Protein AF-0000000074260693 (afdb_homodimer)

pLDDT: mean 97.4, std 2.98, range [82.88, 98.88]

Sequence (100 aa):
MPTGSDHAWNAQVELNQIDEDEYSQATRDLLDNCREAVEDLAVELELEEAMPTGSDHAWNAQVELNQIDEDEYSQATRDLLDNCREAVEDLAVELELEEA

Radius of gyration: 13.18 Å; Cα contacts (8 Å, |Δi|>4): 110; chains: 2; bounding box: 16×38×33 Å

Structure (mmCIF, N/CA/C/O backbone):
data_AF-0000000074260693-model_v1
#
loop_
_entity.id
_entity.type
_entity.pdbx_description
1 polymer 'Uncharacterized protein'
#
loop_
_atom_site.group_PDB
_atom_site.id
_atom_site.type_symbol
_atom_site.label_atom_id
_atom_site.label_alt_id
_atom_site.label_comp_id
_ato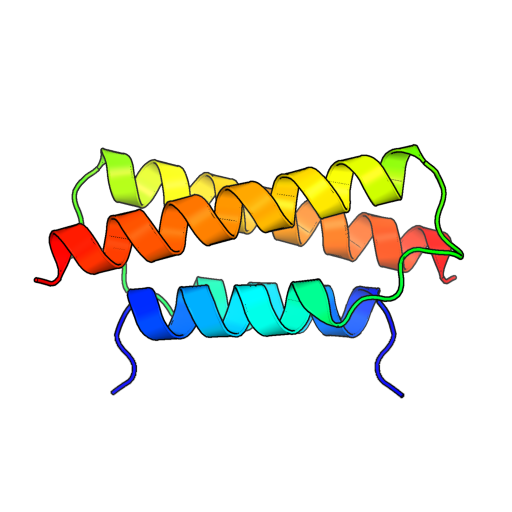m_site.label_asym_id
_atom_site.label_entity_id
_atom_site.label_seq_id
_atom_site.pdbx_PDB_ins_code
_atom_site.Cartn_x
_atom_site.Cartn_y
_atom_site.Cartn_z
_atom_site.occupancy
_atom_site.B_iso_or_equiv
_atom_site.auth_seq_id
_atom_site.auth_comp_id
_atom_site.auth_asym_id
_atom_site.auth_atom_id
_atom_site.pdbx_PDB_model_num
ATOM 1 N N . MET A 1 1 ? 2.305 -20.125 6.973 1 82.88 1 MET A N 1
ATOM 2 C CA . MET A 1 1 ? 2.92 -18.844 6.633 1 82.88 1 MET A CA 1
ATOM 3 C C . MET A 1 1 ? 1.929 -17.938 5.91 1 82.88 1 MET A C 1
ATOM 5 O O . MET A 1 1 ? 1.04 -18.422 5.207 1 82.88 1 MET A O 1
ATOM 9 N N . PRO A 1 2 ? 1.826 -16.625 6.352 1 94.81 2 PRO A N 1
ATOM 10 C CA . PRO A 1 2 ? 0.87 -15.812 5.605 1 94.81 2 PRO A CA 1
ATOM 11 C C . PRO A 1 2 ? 1.077 -15.883 4.098 1 94.81 2 PRO A C 1
ATOM 13 O O . PRO A 1 2 ? 2.217 -15.945 3.627 1 94.81 2 PRO A O 1
ATOM 16 N N . THR A 1 3 ? -0.058 -15.984 3.35 1 96.81 3 THR A N 1
ATOM 17 C CA . THR A 1 3 ? -0.017 -15.914 1.893 1 96.81 3 THR A CA 1
ATOM 18 C C . THR A 1 3 ? 0.268 -14.492 1.425 1 96.81 3 THR A C 1
ATOM 20 O O . THR A 1 3 ? 0.326 -13.57 2.236 1 96.81 3 THR A O 1
ATOM 23 N N . GLY A 1 4 ? 0.546 -14.414 0.125 1 98.25 4 GLY A N 1
ATOM 24 C CA . GLY A 1 4 ? 0.698 -13.078 -0.425 1 98.25 4 GLY A CA 1
ATOM 25 C C . GLY A 1 4 ? -0.506 -12.188 -0.175 1 98.25 4 GLY A C 1
ATOM 26 O O . GLY A 1 4 ? -0.358 -11.031 0.21 1 98.25 4 GLY A O 1
ATOM 27 N N . SER A 1 5 ? -1.7 -12.82 -0.364 1 98.56 5 SER A N 1
ATOM 28 C CA . SER A 1 5 ? -2.91 -12.031 -0.155 1 98.56 5 SER A CA 1
ATOM 29 C C . SER A 1 5 ? -3.064 -11.633 1.309 1 98.56 5 SER A C 1
ATOM 31 O O . SER A 1 5 ? -3.541 -10.539 1.612 1 98.56 5 SER A O 1
ATOM 33 N N . ASP A 1 6 ? -2.67 -12.406 2.291 1 98.62 6 ASP A N 1
ATOM 34 C CA . ASP A 1 6 ? -2.686 -12.039 3.703 1 98.62 6 ASP A CA 1
ATOM 35 C C . ASP A 1 6 ? -1.853 -10.789 3.955 1 98.62 6 ASP A C 1
ATOM 37 O O . ASP A 1 6 ? -2.279 -9.891 4.684 1 98.62 6 ASP A O 1
ATOM 41 N N . HIS A 1 7 ? -0.664 -10.812 3.449 1 98.75 7 HIS A N 1
ATOM 42 C CA . HIS A 1 7 ? 0.222 -9.664 3.605 1 98.75 7 HIS A CA 1
ATOM 43 C C . HIS A 1 7 ? -0.394 -8.414 3 1 98.75 7 HIS A C 1
ATOM 45 O O . HIS A 1 7 ? -0.318 -7.332 3.592 1 98.75 7 HIS A O 1
ATOM 51 N N . ALA A 1 8 ? -1.027 -8.57 1.833 1 98.81 8 ALA A N 1
ATOM 52 C CA . ALA A 1 8 ? -1.641 -7.418 1.181 1 98.81 8 ALA A CA 1
ATOM 53 C C . ALA A 1 8 ? -2.799 -6.871 2.012 1 98.81 8 ALA A C 1
ATOM 55 O O . ALA A 1 8 ? -2.912 -5.656 2.203 1 98.81 8 ALA A O 1
ATOM 56 N N . TRP A 1 9 ? -3.596 -7.688 2.561 1 98.88 9 TRP A N 1
ATOM 57 C CA . TRP A 1 9 ? -4.699 -7.242 3.402 1 98.88 9 TRP A CA 1
ATOM 58 C C . TRP A 1 9 ? -4.184 -6.621 4.695 1 98.88 9 TRP A C 1
ATOM 60 O O . TRP A 1 9 ? -4.762 -5.66 5.207 1 98.88 9 TRP A O 1
ATOM 70 N N . ASN A 1 10 ? -3.178 -7.176 5.266 1 98.88 10 ASN A N 1
ATOM 71 C CA . ASN A 1 10 ? -2.564 -6.547 6.43 1 98.88 10 ASN A CA 1
ATOM 72 C C . ASN A 1 10 ? -2.055 -5.145 6.102 1 98.88 10 ASN A C 1
ATOM 74 O O . ASN A 1 10 ? -2.182 -4.227 6.918 1 98.88 10 ASN A O 1
ATOM 78 N N 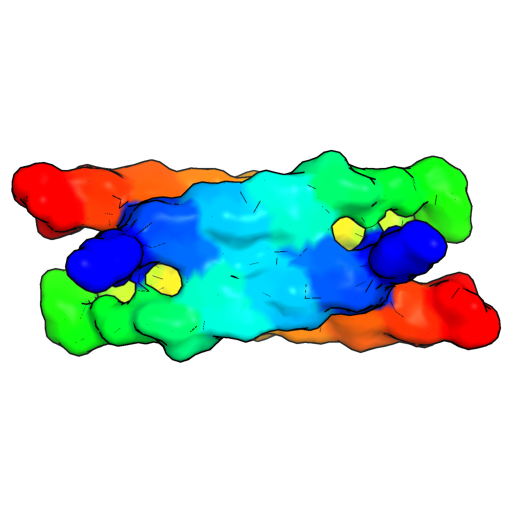. ALA A 1 11 ? -1.459 -4.984 4.934 1 98.81 11 ALA A N 1
ATOM 79 C CA . ALA A 1 11 ? -1.029 -3.66 4.492 1 98.81 11 ALA A CA 1
ATOM 80 C C . ALA A 1 11 ? -2.213 -2.703 4.398 1 98.81 11 ALA A C 1
ATOM 82 O O . ALA A 1 11 ? -2.129 -1.555 4.836 1 98.81 11 ALA A O 1
ATOM 83 N N . GLN A 1 12 ? -3.326 -3.197 3.865 1 98.81 12 GLN A N 1
ATOM 84 C CA . GLN A 1 12 ? -4.535 -2.391 3.746 1 98.81 12 GLN A CA 1
ATOM 85 C C . GLN A 1 12 ? -5.027 -1.931 5.113 1 98.81 12 GLN A C 1
ATOM 87 O O . GLN A 1 12 ? -5.457 -0.786 5.273 1 98.81 12 GLN A O 1
ATOM 92 N N . VAL A 1 13 ? -5.031 -2.783 6.035 1 98.81 13 VAL A N 1
ATOM 93 C CA . VAL A 1 13 ? -5.457 -2.48 7.398 1 98.81 13 VAL A CA 1
ATOM 94 C C . VAL A 1 13 ? -4.594 -1.359 7.973 1 98.81 13 VAL A C 1
ATOM 96 O O . VAL A 1 13 ? -5.109 -0.428 8.594 1 98.81 13 VAL A O 1
ATOM 99 N N . GLU A 1 14 ? -3.27 -1.404 7.801 1 98.69 14 GLU A N 1
ATOM 100 C CA . GLU A 1 14 ? -2.365 -0.355 8.266 1 98.69 14 GLU A CA 1
ATOM 101 C C . GLU A 1 14 ? -2.699 0.986 7.617 1 98.69 14 GLU A C 1
ATOM 103 O O . GLU A 1 14 ? -2.783 2.008 8.305 1 98.69 14 GLU A O 1
ATOM 108 N N . LEU A 1 15 ? -2.945 0.972 6.316 1 98.75 15 LEU A N 1
ATOM 109 C CA . LEU A 1 15 ? -3.256 2.211 5.609 1 98.75 15 LEU A CA 1
ATOM 110 C C . LEU A 1 15 ? -4.574 2.801 6.102 1 98.75 15 LEU A C 1
ATOM 112 O O . LEU A 1 15 ? -4.711 4.023 6.203 1 98.75 15 LEU A O 1
ATOM 116 N N . ASN A 1 16 ? -5.508 2 6.383 1 98.69 16 ASN A N 1
ATOM 117 C CA . ASN A 1 16 ? -6.82 2.457 6.836 1 98.69 16 ASN A CA 1
ATOM 118 C C . ASN A 1 16 ? -6.746 3.066 8.234 1 98.69 16 ASN A C 1
ATOM 120 O O . ASN A 1 16 ? -7.684 3.732 8.672 1 98.69 16 ASN A O 1
ATOM 124 N N . GLN A 1 17 ? -5.73 2.818 8.922 1 98.06 17 GLN A N 1
ATOM 125 C CA . GLN A 1 17 ? -5.578 3.361 10.266 1 98.06 17 GLN A CA 1
ATOM 126 C C . GLN A 1 17 ? -5.047 4.789 10.227 1 98.06 17 GLN A C 1
ATOM 128 O O . GLN A 1 17 ? -4.969 5.461 11.258 1 98.06 17 GLN A O 1
ATOM 133 N N . ILE A 1 18 ? -4.723 5.285 9.133 1 98.19 18 ILE A N 1
ATOM 134 C CA . ILE A 1 18 ? -4.191 6.641 9.008 1 98.19 18 ILE A CA 1
ATOM 135 C C . ILE A 1 18 ? -5.336 7.648 9.102 1 98.19 18 ILE A C 1
ATOM 137 O O . ILE A 1 18 ? -6.273 7.613 8.305 1 98.19 18 ILE A O 1
ATOM 141 N N . ASP A 1 19 ? -5.207 8.492 10 1 96.06 19 ASP A N 1
ATOM 142 C CA . ASP A 1 19 ? -6.113 9.633 10.117 1 96.06 19 ASP A CA 1
ATOM 143 C C . ASP A 1 19 ? -5.734 10.734 9.133 1 96.06 19 ASP A C 1
ATOM 145 O O . ASP A 1 19 ? -4.668 11.344 9.25 1 96.06 19 ASP A O 1
ATOM 149 N N . GLU A 1 20 ? -6.59 10.977 8.234 1 93.62 20 GLU A N 1
ATOM 150 C CA . GLU A 1 20 ? -6.184 11.789 7.094 1 93.62 20 GLU A CA 1
ATOM 151 C C . GLU A 1 20 ? -6.582 13.25 7.285 1 93.62 20 GLU A C 1
ATOM 153 O O . GLU A 1 20 ? -6.242 14.102 6.461 1 93.62 20 GLU A O 1
ATOM 158 N N . ASP A 1 21 ? -7.113 13.672 8.336 1 94.44 21 ASP A N 1
ATOM 159 C CA . ASP A 1 21 ? -7.715 14.992 8.516 1 94.44 21 ASP A CA 1
ATOM 160 C C . ASP A 1 21 ? -6.648 16.078 8.57 1 94.44 21 ASP A C 1
ATOM 162 O O . ASP A 1 21 ? -6.922 17.234 8.273 1 94.44 21 ASP A O 1
ATOM 166 N N . GLU A 1 22 ? -5.438 15.805 8.969 1 91.56 22 GLU A N 1
ATOM 167 C CA . GLU A 1 22 ? -4.426 16.828 9.195 1 91.56 22 GLU A CA 1
ATOM 168 C C . GLU A 1 22 ? -3.488 16.953 7.996 1 91.56 22 GLU A C 1
ATOM 170 O O . GLU A 1 22 ? -2.562 17.766 8.008 1 91.56 22 GLU A O 1
ATOM 175 N N . TYR A 1 23 ? -3.783 16.234 6.992 1 97.38 23 TYR A N 1
ATOM 176 C CA . TYR A 1 23 ? -2.875 16.219 5.848 1 97.38 23 TYR A CA 1
ATOM 177 C C . TYR A 1 23 ? -3.432 17.062 4.707 1 97.38 23 TYR A C 1
ATOM 179 O O . TYR A 1 23 ? -4.633 17.344 4.66 1 97.38 23 TYR A O 1
ATOM 187 N N . SER A 1 24 ? -2.527 17.547 3.855 1 98.31 24 SER A N 1
ATOM 188 C CA . SER A 1 24 ? -2.928 18.312 2.676 1 98.31 24 SER A CA 1
ATOM 189 C C . SER A 1 24 ? -3.805 17.469 1.75 1 98.31 24 SER A C 1
ATOM 191 O O . SER A 1 24 ? -3.799 16.25 1.828 1 98.31 24 SER A O 1
ATOM 193 N N . GLN A 1 25 ? -4.535 18.062 0.883 1 98.06 25 GLN A N 1
ATOM 194 C CA . GLN A 1 25 ? -5.395 17.375 -0.064 1 98.06 25 GLN A CA 1
ATOM 195 C C . GLN A 1 25 ? -4.582 16.438 -0.963 1 98.06 25 GLN A C 1
ATOM 197 O O . GLN A 1 25 ? -5.023 15.336 -1.279 1 98.06 25 GLN A O 1
ATOM 202 N N . ALA A 1 26 ? -3.445 16.953 -1.39 1 98 26 ALA A N 1
ATOM 203 C CA . ALA A 1 26 ? -2.602 16.141 -2.262 1 98 26 ALA A CA 1
ATOM 204 C C . ALA A 1 26 ? -2.201 14.836 -1.576 1 98 26 ALA A C 1
ATOM 206 O O . ALA A 1 26 ? -2.232 13.773 -2.195 1 98 26 ALA A O 1
ATOM 207 N N . THR A 1 27 ? -1.845 14.992 -0.319 1 98.06 27 THR A N 1
ATOM 208 C CA . THR A 1 27 ? -1.459 13.805 0.444 1 98.06 27 THR A CA 1
ATOM 209 C C . THR A 1 27 ? -2.656 12.883 0.649 1 98.06 27 THR A C 1
ATOM 211 O O . THR A 1 27 ? -2.521 11.656 0.574 1 98.06 27 THR A O 1
ATOM 214 N N . ARG A 1 28 ? -3.83 13.383 0.912 1 98.25 28 ARG A N 1
ATOM 215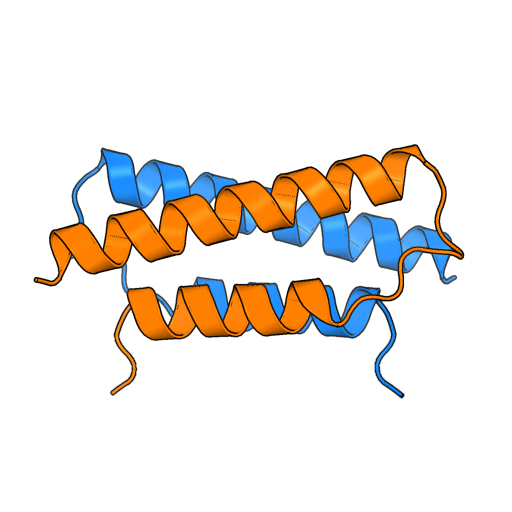 C CA . ARG A 1 28 ? -5.047 12.586 1.06 1 98.25 28 ARG A CA 1
ATOM 216 C C . ARG A 1 28 ? -5.387 11.859 -0.236 1 98.25 28 ARG A C 1
ATOM 218 O O . ARG A 1 28 ? -5.797 10.695 -0.21 1 98.25 28 ARG A O 1
ATOM 225 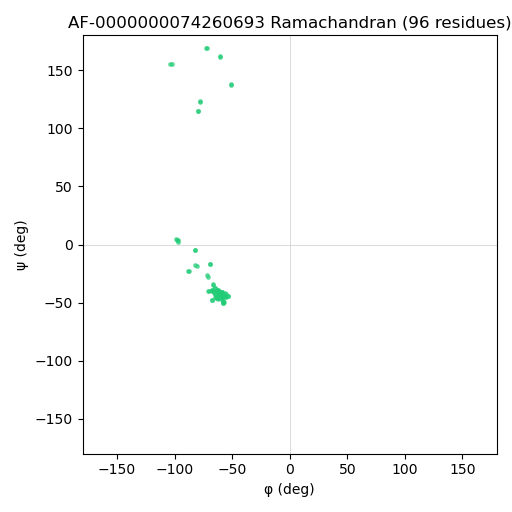N N . ASP A 1 29 ? -5.191 12.539 -1.33 1 98.12 29 ASP A N 1
ATOM 226 C CA . ASP A 1 29 ? -5.422 11.898 -2.623 1 98.12 29 ASP A CA 1
ATOM 227 C C . ASP A 1 29 ? -4.469 10.719 -2.83 1 98.12 29 ASP A C 1
ATOM 229 O O . ASP A 1 29 ? -4.871 9.68 -3.346 1 98.12 29 ASP A O 1
ATOM 233 N N . LEU A 1 30 ? -3.211 10.984 -2.518 1 98.38 30 LEU A N 1
ATOM 234 C CA . LEU A 1 30 ? -2.211 9.93 -2.631 1 98.38 30 LEU A CA 1
ATOM 235 C C . LEU A 1 30 ? -2.564 8.742 -1.737 1 98.38 30 LEU A C 1
ATOM 237 O O . LEU A 1 30 ? -2.436 7.59 -2.148 1 98.38 30 LEU A O 1
ATOM 241 N N . LEU A 1 31 ? -3.012 9.031 -0.523 1 98.75 31 LEU A N 1
ATOM 242 C CA . LEU A 1 31 ? -3.426 7.988 0.411 1 98.75 31 LEU A CA 1
ATOM 243 C C . LEU A 1 31 ? -4.602 7.195 -0.148 1 98.75 31 LEU A C 1
ATOM 245 O O . LEU A 1 31 ? -4.605 5.961 -0.09 1 98.75 31 LEU A O 1
ATOM 249 N N . ASP A 1 32 ? -5.621 7.805 -0.676 1 98.5 32 ASP A N 1
ATOM 250 C CA . ASP A 1 32 ? -6.773 7.145 -1.272 1 98.5 32 ASP A CA 1
ATOM 251 C C . ASP A 1 32 ? -6.352 6.234 -2.424 1 98.5 32 ASP A C 1
ATOM 253 O O . ASP A 1 32 ? -6.836 5.105 -2.543 1 98.5 32 ASP A O 1
ATOM 257 N N . ASN A 1 33 ? -5.453 6.75 -3.252 1 98.56 33 ASN A N 1
ATOM 258 C CA . ASN A 1 33 ? -4.953 5.949 -4.367 1 98.56 33 ASN A CA 1
ATOM 259 C C . ASN A 1 33 ? -4.25 4.688 -3.879 1 98.56 33 ASN A C 1
ATOM 261 O O . ASN A 1 33 ? -4.418 3.613 -4.461 1 98.56 33 ASN A O 1
ATOM 265 N N . CYS A 1 34 ? -3.439 4.867 -2.869 1 98.75 34 CYS A N 1
ATOM 266 C CA . CYS A 1 34 ? -2.727 3.727 -2.307 1 98.75 34 CYS A CA 1
ATOM 267 C C . CYS A 1 34 ? -3.699 2.705 -1.732 1 98.75 34 CYS A C 1
ATOM 269 O O . CYS A 1 34 ? -3.539 1.502 -1.943 1 98.75 34 CYS A O 1
ATOM 271 N N . ARG A 1 35 ? -4.719 3.125 -0.971 1 98.75 35 ARG A N 1
ATOM 272 C CA . ARG A 1 35 ? -5.715 2.225 -0.399 1 98.75 35 ARG A CA 1
ATOM 273 C C . ARG A 1 35 ? -6.41 1.413 -1.488 1 98.75 35 ARG A C 1
ATOM 275 O O . ARG A 1 35 ? -6.57 0.198 -1.357 1 98.75 35 ARG A O 1
ATOM 282 N N . GLU A 1 36 ? -6.738 2.096 -2.508 1 98.62 36 GLU A N 1
ATOM 283 C CA . GLU A 1 36 ? -7.422 1.426 -3.609 1 98.62 36 GLU A CA 1
ATOM 284 C C . GLU A 1 36 ? -6.5 0.436 -4.312 1 98.62 36 GLU A C 1
ATOM 286 O O . GLU A 1 36 ? -6.887 -0.705 -4.574 1 98.62 36 GLU A O 1
ATOM 291 N N . ALA A 1 37 ? -5.316 0.849 -4.629 1 98.44 37 ALA A N 1
ATOM 292 C CA . ALA A 1 37 ? -4.371 -0.008 -5.34 1 98.44 37 ALA A CA 1
ATOM 293 C C . ALA A 1 37 ? -4.051 -1.261 -4.531 1 98.44 37 ALA A C 1
ATOM 295 O O . ALA A 1 37 ? -3.965 -2.359 -5.082 1 98.44 37 ALA A O 1
ATOM 296 N N . VAL A 1 38 ? -3.881 -1.083 -3.287 1 98.88 38 VAL A N 1
ATOM 297 C CA . VAL A 1 38 ? -3.521 -2.207 -2.428 1 98.88 38 VAL A CA 1
ATOM 298 C C . VAL A 1 38 ? -4.711 -3.156 -2.295 1 98.88 38 VAL A C 1
ATOM 300 O O . VAL A 1 38 ? -4.535 -4.375 -2.227 1 98.88 38 VAL A O 1
ATOM 303 N N . GLU A 1 39 ? -5.898 -2.637 -2.17 1 98.81 39 GLU A N 1
ATOM 304 C CA . GLU A 1 39 ? -7.078 -3.494 -2.18 1 98.81 39 GLU A CA 1
ATOM 305 C C . GLU A 1 39 ? -7.16 -4.309 -3.469 1 98.81 39 GLU A C 1
ATOM 307 O O . GLU A 1 39 ? -7.402 -5.52 -3.43 1 98.81 39 GLU A O 1
ATOM 312 N N . ASP A 1 40 ? -6.988 -3.641 -4.617 1 98.69 40 ASP A N 1
ATOM 313 C CA . ASP A 1 40 ? -6.988 -4.34 -5.898 1 98.69 40 ASP A CA 1
ATOM 314 C C . ASP A 1 40 ? -5.945 -5.453 -5.918 1 98.69 40 ASP A C 1
ATOM 316 O O . ASP A 1 40 ? -6.215 -6.555 -6.402 1 98.69 40 ASP A O 1
ATOM 320 N N . LEU A 1 41 ? -4.766 -5.117 -5.438 1 98.75 41 LEU A N 1
ATOM 321 C CA . LEU A 1 41 ? -3.703 -6.117 -5.363 1 98.75 4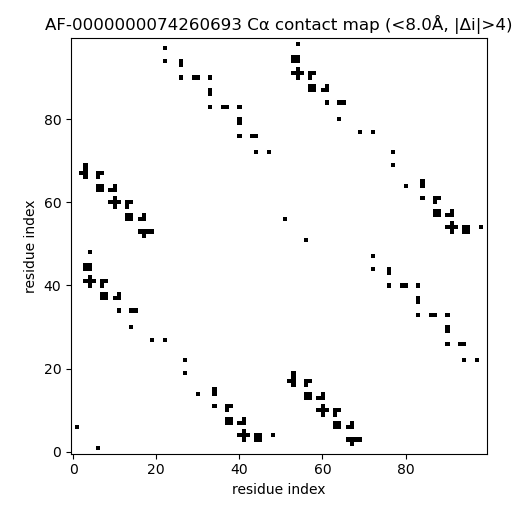1 LEU A CA 1
ATOM 322 C C . LEU A 1 41 ? -4.137 -7.312 -4.523 1 98.75 41 LEU A C 1
ATOM 324 O O . LEU A 1 41 ? -3.943 -8.461 -4.926 1 98.75 41 LEU A O 1
ATOM 328 N N . ALA A 1 42 ? -4.66 -7.137 -3.305 1 98.62 42 ALA A N 1
ATOM 329 C CA . ALA A 1 42 ? -5.082 -8.211 -2.408 1 98.62 42 ALA A CA 1
ATOM 330 C C . ALA A 1 42 ? -6.066 -9.148 -3.102 1 98.62 42 ALA A C 1
ATOM 332 O O . ALA A 1 42 ? -5.941 -10.375 -3.002 1 98.62 42 ALA A O 1
ATOM 333 N N . VAL A 1 43 ? -6.973 -8.516 -3.77 1 98.69 43 VAL A N 1
ATOM 334 C CA . VAL A 1 43 ? -7.988 -9.281 -4.48 1 98.69 43 VAL A CA 1
ATOM 335 C C . VAL A 1 43 ? -7.336 -10.117 -5.582 1 98.69 43 VAL A C 1
ATOM 337 O O . VAL A 1 43 ? -7.629 -11.305 -5.73 1 98.69 43 VAL A O 1
ATOM 340 N N . GLU A 1 44 ? -6.461 -9.484 -6.32 1 98.44 44 GLU A N 1
ATOM 341 C CA . GLU A 1 44 ? -5.773 -10.18 -7.402 1 98.44 44 GLU A CA 1
ATOM 342 C C . GLU A 1 44 ? -4.949 -11.352 -6.867 1 98.44 44 GLU A C 1
ATOM 344 O O . GLU A 1 44 ? -4.934 -12.43 -7.465 1 98.44 44 GLU A O 1
ATOM 349 N N . LEU A 1 45 ? -4.258 -11.195 -5.805 1 98.5 45 LEU A N 1
ATOM 350 C CA . LEU A 1 45 ? -3.469 -12.25 -5.176 1 98.5 45 LEU A CA 1
ATOM 351 C C . LEU A 1 45 ? -4.363 -13.398 -4.715 1 98.5 45 LEU A C 1
ATOM 353 O O . LEU A 1 45 ? -4.012 -14.57 -4.883 1 98.5 45 LEU A O 1
ATOM 357 N N . GLU A 1 46 ? -5.543 -13.094 -4.168 1 97.88 46 GLU A N 1
ATOM 358 C CA . GLU A 1 46 ? -6.484 -14.133 -3.762 1 97.88 46 GLU A CA 1
ATOM 359 C C . GLU A 1 46 ? -6.93 -14.977 -4.957 1 97.88 46 GLU A C 1
ATOM 361 O O . GLU A 1 46 ? -7.07 -16.203 -4.848 1 97.88 46 GLU A O 1
ATOM 366 N N . LEU A 1 47 ? -7.168 -14.297 -6.016 1 97.81 47 LEU A N 1
ATOM 367 C CA . LEU A 1 47 ? -7.613 -14.984 -7.223 1 97.81 47 LEU A CA 1
ATOM 368 C C . LEU A 1 47 ? -6.555 -15.961 -7.715 1 97.81 47 LEU A C 1
ATOM 370 O O . LEU A 1 47 ? -6.879 -17.078 -8.141 1 97.81 47 LEU A O 1
ATOM 374 N N . GLU A 1 48 ? -5.336 -15.555 -7.621 1 97.06 48 GLU A N 1
ATOM 375 C CA . GLU A 1 48 ? -4.266 -16.406 -8.141 1 97.06 48 GLU A CA 1
ATOM 376 C C . GLU A 1 48 ? -3.883 -17.484 -7.133 1 97.06 48 GLU A C 1
ATOM 378 O O . GLU A 1 48 ? -3.295 -18.5 -7.5 1 97.06 48 GLU A O 1
ATOM 383 N N . GLU A 1 49 ? -4.211 -17.359 -5.902 1 95.94 49 GLU A N 1
ATOM 384 C CA . GLU A 1 49 ? -3.887 -18.344 -4.871 1 95.94 49 GLU A CA 1
ATOM 385 C C . GLU A 1 49 ? -4.965 -19.422 -4.777 1 95.94 49 GLU A C 1
ATOM 387 O O . GLU A 1 49 ? -4.742 -20.469 -4.176 1 95.94 49 GLU A O 1
ATOM 392 N N . ALA A 1 50 ? -6.043 -19.062 -5.215 1 86.69 50 ALA A N 1
ATOM 393 C CA . ALA A 1 50 ? -7.156 -20 -5.18 1 86.69 50 ALA A CA 1
ATOM 394 C C . ALA A 1 50 ? -6.961 -21.125 -6.207 1 86.69 50 ALA A C 1
ATOM 396 O O . ALA A 1 50 ? -6.277 -20.922 -7.215 1 86.69 50 ALA A O 1
ATOM 397 N N . MET B 1 1 ? 1.023 7.18 19.922 1 83 1 MET B N 1
ATOM 398 C CA . MET B 1 1 ? 0.241 6.543 18.875 1 83 1 MET B CA 1
ATOM 399 C C . MET B 1 1 ? 0.98 6.602 17.547 1 83 1 MET B C 1
ATOM 401 O O . MET B 1 1 ? 1.748 7.531 17.297 1 83 1 MET B O 1
ATOM 405 N N . PRO B 1 2 ? 1.035 5.438 16.781 1 94.75 2 PRO B N 1
ATOM 406 C CA . PRO B 1 2 ? 1.737 5.555 15.5 1 94.75 2 PRO B CA 1
ATOM 407 C C . PRO B 1 2 ? 1.236 6.727 14.664 1 94.75 2 PRO B C 1
ATOM 409 O O . PRO B 1 2 ? 0.036 7.008 14.641 1 94.75 2 PRO B O 1
ATOM 412 N N . THR B 1 3 ? 2.184 7.469 14.047 1 96.75 3 THR B N 1
ATOM 413 C CA . THR B 1 3 ? 1.847 8.523 13.102 1 96.75 3 THR B CA 1
ATOM 414 C C . THR B 1 3 ? 1.341 7.934 11.789 1 96.75 3 THR B C 1
ATOM 416 O O . THR B 1 3 ? 1.347 6.715 11.609 1 96.75 3 THR B O 1
ATOM 419 N N . GLY B 1 4 ? 0.811 8.859 10.984 1 98.19 4 GLY B N 1
ATOM 420 C CA . GLY B 1 4 ? 0.425 8.398 9.656 1 98.19 4 GLY B CA 1
ATOM 421 C C . GLY B 1 4 ? 1.564 7.75 8.891 1 98.19 4 GLY B C 1
ATOM 422 O O . GLY B 1 4 ? 1.386 6.699 8.273 1 98.19 4 GLY B O 1
ATOM 423 N N . SER B 1 5 ? 2.75 8.391 9.016 1 98.56 5 SER B N 1
ATOM 424 C CA . SER B 1 5 ? 3.898 7.836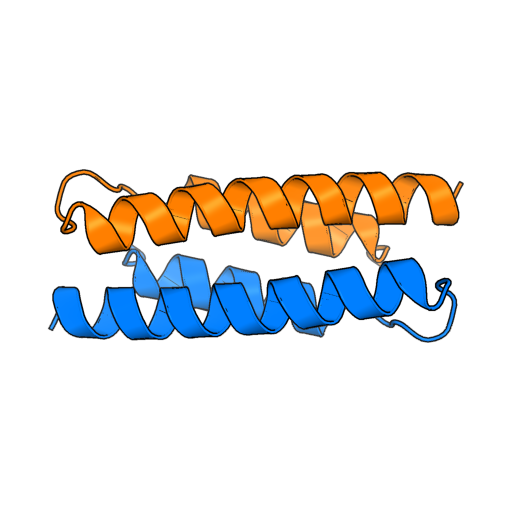 8.305 1 98.56 5 SER B CA 1
ATOM 425 C C . SER B 1 5 ? 4.301 6.48 8.875 1 98.56 5 SER B C 1
ATOM 427 O O . SER B 1 5 ? 4.727 5.59 8.141 1 98.56 5 SER B O 1
ATOM 429 N N . ASP B 1 6 ? 4.191 6.215 10.164 1 98.56 6 ASP B N 1
ATOM 430 C CA . ASP B 1 6 ? 4.453 4.91 10.758 1 98.56 6 ASP B CA 1
ATOM 431 C C . ASP B 1 6 ? 3.57 3.834 10.125 1 98.56 6 ASP B C 1
ATOM 433 O O . ASP B 1 6 ? 4.043 2.742 9.805 1 98.56 6 ASP B O 1
ATOM 437 N N . HIS B 1 7 ? 2.314 4.117 10.062 1 98.75 7 HIS B N 1
ATOM 438 C CA . HIS B 1 7 ? 1.371 3.176 9.469 1 98.75 7 HIS B CA 1
ATOM 439 C C . HIS B 1 7 ? 1.726 2.883 8.016 1 98.75 7 HIS B C 1
ATOM 441 O O . HIS B 1 7 ? 1.659 1.732 7.578 1 98.75 7 HIS B O 1
ATOM 447 N N . ALA B 1 8 ? 2.117 3.934 7.289 1 98.81 8 ALA B N 1
ATOM 448 C CA . ALA B 1 8 ? 2.477 3.742 5.887 1 98.81 8 ALA B CA 1
ATOM 449 C C . ALA B 1 8 ? 3.719 2.865 5.754 1 98.81 8 ALA B C 1
ATOM 451 O O . ALA B 1 8 ? 3.752 1.947 4.93 1 98.81 8 ALA B O 1
ATOM 452 N N . TRP B 1 9 ? 4.703 3.057 6.555 1 98.81 9 TRP B N 1
ATOM 453 C CA . TRP B 1 9 ? 5.906 2.234 6.52 1 98.81 9 TRP B CA 1
ATOM 454 C C . TRP B 1 9 ? 5.602 0.804 6.953 1 98.81 9 TRP B C 1
ATOM 456 O O . TRP B 1 9 ? 6.172 -0.149 6.422 1 98.81 9 TRP B O 1
ATOM 466 N N . ASN B 1 10 ? 4.777 0.634 7.93 1 98.88 10 ASN B N 1
ATOM 467 C CA . ASN B 1 10 ? 4.352 -0.712 8.297 1 98.88 10 ASN B CA 1
ATOM 468 C C . ASN B 1 10 ? 3.656 -1.416 7.133 1 98.88 10 ASN B C 1
ATOM 470 O O . ASN B 1 10 ? 3.855 -2.611 6.918 1 98.88 10 ASN B O 1
ATOM 474 N N . ALA B 1 11 ? 2.826 -0.692 6.402 1 98.81 11 ALA B N 1
ATOM 475 C CA . ALA B 1 11 ? 2.193 -1.251 5.211 1 98.81 11 ALA B CA 1
ATOM 476 C C . ALA B 1 11 ? 3.238 -1.681 4.188 1 98.81 11 ALA B C 1
ATOM 478 O O . ALA B 1 11 ? 3.137 -2.762 3.604 1 98.81 11 ALA B O 1
ATOM 479 N N . GLN B 1 12 ? 4.262 -0.841 4.008 1 98.81 12 GLN B N 1
ATOM 480 C CA . GLN B 1 12 ? 5.344 -1.155 3.076 1 98.81 12 GLN B CA 1
ATOM 481 C C . GLN B 1 12 ? 6.055 -2.445 3.475 1 98.81 12 GLN B C 1
ATOM 483 O O . GLN B 1 12 ? 6.395 -3.264 2.617 1 98.81 12 GLN B O 1
ATOM 488 N N . VAL B 1 13 ? 6.32 -2.605 4.695 1 98.81 13 VAL B N 1
ATOM 489 C CA . VAL B 1 13 ? 6.98 -3.795 5.227 1 98.81 13 VAL B CA 1
ATOM 490 C C . VAL B 1 13 ? 6.145 -5.035 4.902 1 98.81 13 VAL B C 1
ATOM 492 O O . VAL B 1 13 ? 6.684 -6.059 4.477 1 98.81 13 VAL B O 1
ATOM 495 N N . GLU B 1 14 ? 4.832 -5 5.102 1 98.69 14 GLU B N 1
ATOM 496 C CA . GLU B 1 14 ? 3.941 -6.109 4.77 1 98.69 14 GLU B CA 1
ATOM 497 C C . GLU B 1 14 ? 4.016 -6.449 3.283 1 98.69 14 GLU B C 1
ATOM 499 O O . GLU B 1 14 ? 4.141 -7.621 2.918 1 98.69 14 GLU B O 1
ATOM 504 N N . LEU B 1 15 ? 3.99 -5.441 2.439 1 98.75 15 LEU B N 1
ATOM 505 C CA . LEU B 1 15 ? 4.035 -5.676 1 1 98.75 15 LEU B CA 1
ATOM 506 C C . LEU B 1 15 ? 5.363 -6.301 0.592 1 98.75 15 LEU B C 1
ATOM 508 O O . LEU B 1 15 ? 5.406 -7.152 -0.301 1 98.75 15 LEU B O 1
ATOM 512 N N . ASN B 1 16 ? 6.414 -5.906 1.186 1 98.69 16 ASN B N 1
ATOM 513 C CA . ASN B 1 16 ? 7.742 -6.414 0.856 1 98.69 16 ASN B CA 1
ATOM 514 C C . ASN B 1 16 ? 7.902 -7.875 1.269 1 98.69 16 ASN B C 1
ATOM 516 O O . ASN B 1 16 ? 8.844 -8.547 0.84 1 98.69 16 ASN B O 1
ATOM 520 N N . GLN B 1 17 ? 7.07 -8.328 2.094 1 98.19 17 GLN B N 1
ATOM 521 C CA . GLN B 1 17 ? 7.145 -9.711 2.545 1 98.19 17 GLN B CA 1
ATOM 522 C C . GLN B 1 17 ? 6.484 -10.656 1.543 1 98.19 17 GLN B C 1
ATOM 524 O O . GLN B 1 17 ? 6.555 -11.875 1.69 1 98.19 17 GLN B O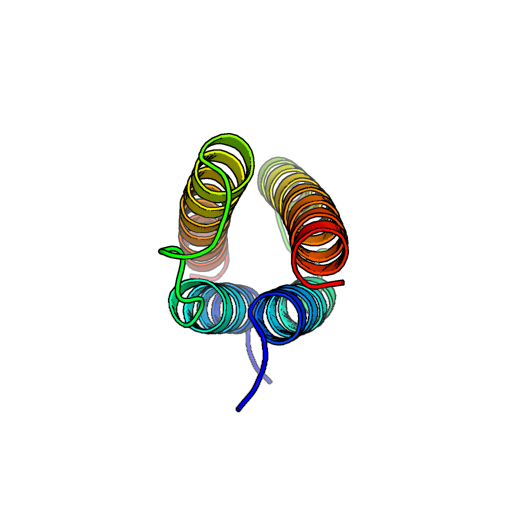 1
ATOM 529 N N . ILE B 1 18 ? 5.898 -10.172 0.559 1 98.25 18 ILE B N 1
ATOM 530 C CA . ILE B 1 18 ? 5.23 -11 -0.439 1 98.25 18 ILE B CA 1
ATOM 531 C C . ILE B 1 18 ? 6.266 -11.609 -1.377 1 98.25 18 ILE B C 1
ATOM 533 O O . ILE B 1 18 ? 7.02 -10.891 -2.037 1 98.25 18 ILE B O 1
ATOM 537 N N . ASP B 1 19 ? 6.262 -12.852 -1.434 1 96.25 19 ASP B N 1
ATOM 538 C CA . ASP B 1 19 ? 7.059 -13.594 -2.408 1 96.25 19 ASP B CA 1
ATOM 539 C C . ASP B 1 19 ? 6.383 -13.602 -3.777 1 96.25 19 ASP B C 1
ATOM 541 O O . ASP B 1 19 ? 5.309 -14.195 -3.939 1 96.25 19 ASP B O 1
ATOM 545 N N . GLU B 1 20 ? 6.996 -13 -4.699 1 93.69 20 GLU B N 1
ATOM 546 C CA . GLU B 1 20 ? 6.277 -12.695 -5.934 1 93.69 20 GLU B CA 1
ATOM 547 C C . GLU B 1 20 ? 6.57 -13.742 -7.008 1 93.69 20 GLU B C 1
ATOM 549 O O . GLU B 1 20 ? 5.988 -13.703 -8.094 1 93.69 20 GLU B O 1
ATOM 554 N N . ASP B 1 21 ? 7.273 -14.75 -6.793 1 94.69 21 ASP B N 1
ATOM 555 C CA . ASP B 1 21 ? 7.781 -15.672 -7.801 1 94.69 21 ASP B CA 1
ATOM 556 C C . ASP B 1 21 ? 6.652 -16.516 -8.391 1 94.69 21 ASP B C 1
ATOM 558 O O . ASP B 1 21 ? 6.742 -16.984 -9.523 1 94.69 21 ASP B O 1
ATOM 562 N N . GLU B 1 22 ? 5.566 -16.781 -7.676 1 91.88 22 GLU B N 1
ATOM 563 C CA . GLU B 1 22 ? 4.531 -17.719 -8.109 1 91.88 22 GLU B CA 1
ATOM 564 C C . GLU B 1 22 ? 3.367 -16.984 -8.766 1 91.88 22 GLU B C 1
ATOM 566 O O . GLU B 1 22 ? 2.398 -17.594 -9.203 1 91.88 22 GLU B O 1
ATOM 571 N N . TYR B 1 23 ? 3.521 -15.719 -8.867 1 97.44 23 TYR B N 1
ATOM 572 C CA . TYR B 1 23 ? 2.406 -14.938 -9.398 1 97.44 23 TYR B CA 1
ATOM 573 C C . TYR B 1 23 ? 2.648 -14.562 -10.859 1 97.44 23 TYR B C 1
ATOM 575 O O . TYR B 1 23 ? 3.787 -14.594 -11.336 1 97.44 23 TYR B O 1
ATOM 583 N N . SER B 1 24 ? 1.553 -14.32 -11.562 1 98.44 24 SER B N 1
ATOM 584 C CA . SER B 1 24 ? 1.643 -13.875 -12.953 1 98.44 24 SER B CA 1
ATOM 585 C C . SER B 1 24 ? 2.391 -12.555 -13.062 1 98.44 24 SER B C 1
ATOM 587 O O . SER B 1 24 ? 2.514 -11.82 -12.078 1 98.44 24 SER B O 1
ATOM 589 N N . GLN B 1 25 ? 2.861 -12.211 -14.211 1 98.06 25 GLN B N 1
ATOM 590 C CA . GLN B 1 25 ? 3.574 -10.961 -14.445 1 98.06 25 GLN B CA 1
ATOM 591 C C . GLN B 1 25 ? 2.686 -9.758 -14.133 1 98.06 25 GLN B C 1
ATOM 593 O O . GLN B 1 25 ? 3.152 -8.758 -13.57 1 98.06 25 GLN B O 1
ATOM 598 N N . ALA B 1 26 ? 1.454 -9.875 -14.562 1 98 26 ALA B N 1
ATOM 599 C CA . ALA B 1 26 ? 0.53 -8.773 -14.32 1 98 26 ALA B CA 1
ATOM 600 C C . ALA B 1 26 ? 0.402 -8.484 -12.828 1 98 26 ALA B C 1
ATOM 602 O O . ALA B 1 26 ? 0.417 -7.324 -12.406 1 98 26 ALA B O 1
ATOM 603 N N . THR B 1 27 ? 0.3 -9.57 -12.086 1 98.12 27 THR B N 1
ATOM 604 C CA . THR B 1 27 ? 0.188 -9.422 -10.641 1 98.12 27 THR B CA 1
ATOM 605 C C . THR B 1 27 ? 1.483 -8.867 -10.055 1 98.12 27 THR B C 1
ATOM 607 O O . THR B 1 27 ? 1.453 -8.031 -9.148 1 98.12 27 THR B O 1
ATOM 610 N N . ARG B 1 28 ? 2.635 -9.25 -10.5 1 98.25 28 ARG B N 1
ATOM 611 C CA . ARG B 1 28 ? 3.926 -8.742 -10.055 1 98.25 28 ARG B CA 1
ATOM 612 C C . ARG B 1 28 ? 4.066 -7.254 -10.367 1 98.25 28 ARG B C 1
ATOM 614 O O . ARG B 1 28 ? 4.578 -6.488 -9.547 1 98.25 28 ARG B O 1
ATOM 621 N N . ASP B 1 29 ? 3.584 -6.891 -11.523 1 98.19 29 ASP B N 1
ATOM 622 C CA . ASP B 1 29 ? 3.609 -5.477 -11.883 1 98.19 29 ASP B CA 1
ATOM 623 C C . ASP B 1 29 ? 2.754 -4.648 -10.93 1 98.19 29 ASP B C 1
ATOM 625 O O . ASP B 1 29 ? 3.143 -3.549 -10.531 1 98.19 29 ASP B O 1
ATOM 629 N N . LEU B 1 30 ? 1.571 -5.176 -10.672 1 98.44 30 LEU B N 1
ATOM 630 C CA . LEU B 1 30 ? 0.672 -4.5 -9.742 1 98.44 30 LEU B CA 1
ATOM 631 C C . LEU B 1 30 ? 1.307 -4.387 -8.359 1 98.44 30 LEU B C 1
ATOM 633 O O . LEU B 1 30 ? 1.205 -3.344 -7.707 1 98.44 30 LEU B O 1
ATOM 637 N N . LEU B 1 31 ? 1.961 -5.441 -7.918 1 98.81 31 LEU B N 1
ATOM 638 C CA . LEU B 1 31 ? 2.648 -5.438 -6.633 1 98.81 31 LEU B CA 1
ATOM 639 C C . LEU B 1 31 ? 3.756 -4.391 -6.609 1 98.81 31 LEU B C 1
ATOM 641 O O . LEU B 1 31 ? 3.885 -3.641 -5.641 1 98.81 31 LEU B O 1
ATOM 645 N N . ASP B 1 32 ? 4.578 -4.309 -7.602 1 98.5 32 ASP B N 1
ATOM 646 C CA . ASP B 1 32 ? 5.648 -3.318 -7.695 1 98.5 32 ASP B CA 1
ATOM 647 C C . ASP B 1 32 ? 5.094 -1.898 -7.633 1 98.5 32 ASP B C 1
ATOM 649 O O . ASP B 1 32 ? 5.648 -1.036 -6.949 1 98.5 32 ASP B O 1
ATOM 653 N N . ASN B 1 33 ? 4.004 -1.676 -8.352 1 98.56 33 ASN B N 1
ATOM 654 C CA . ASN B 1 33 ? 3.371 -0.36 -8.336 1 98.56 33 ASN B CA 1
ATOM 655 C C . ASN B 1 33 ? 2.896 0.021 -6.938 1 98.56 33 ASN B C 1
ATOM 657 O O . ASN B 1 33 ? 3.041 1.171 -6.52 1 98.56 33 ASN B O 1
ATOM 661 N N . CYS B 1 34 ? 2.309 -0.936 -6.277 1 98.81 34 CYS B N 1
ATOM 662 C CA . CYS B 1 34 ? 1.829 -0.691 -4.922 1 98.81 34 CYS B CA 1
ATOM 663 C C . CYS B 1 34 ? 2.988 -0.379 -3.982 1 98.81 34 CYS B C 1
ATOM 665 O O . CYS B 1 34 ? 2.9 0.541 -3.168 1 98.81 34 CYS B O 1
ATOM 667 N N . ARG B 1 35 ? 4.086 -1.125 -4.055 1 98.75 35 ARG B N 1
ATOM 668 C CA . ARG B 1 35 ? 5.254 -0.89 -3.211 1 98.75 35 ARG B CA 1
ATOM 669 C C . ARG B 1 35 ? 5.793 0.523 -3.406 1 98.75 35 ARG B C 1
ATOM 671 O O . ARG B 1 35 ? 6.09 1.22 -2.434 1 98.75 35 ARG B O 1
ATOM 678 N N . GLU B 1 36 ? 5.844 0.878 -4.621 1 98.62 36 GLU B N 1
ATOM 679 C CA . GLU B 1 36 ? 6.352 2.209 -4.934 1 98.62 36 GLU B CA 1
ATOM 680 C C . GLU B 1 36 ? 5.406 3.295 -4.434 1 98.62 36 GLU B C 1
ATOM 682 O O . GLU B 1 36 ? 5.84 4.266 -3.805 1 98.62 36 GLU B O 1
ATOM 687 N N . ALA B 1 37 ? 4.156 3.164 -4.699 1 98.5 37 ALA B N 1
ATOM 688 C CA . ALA B 1 37 ? 3.17 4.164 -4.301 1 98.5 37 ALA B CA 1
ATOM 689 C C . ALA B 1 37 ? 3.137 4.328 -2.783 1 98.5 37 ALA B C 1
ATOM 691 O O . ALA B 1 37 ? 3.041 5.445 -2.273 1 98.5 37 ALA B O 1
ATOM 692 N N . VAL B 1 38 ? 3.215 3.258 -2.111 1 98.88 38 VAL B N 1
ATOM 693 C CA . VAL B 1 38 ? 3.141 3.297 -0.655 1 98.88 38 VAL B CA 1
ATOM 694 C C . VAL B 1 38 ? 4.414 3.916 -0.087 1 98.88 38 VAL B C 1
ATOM 696 O O . VAL B 1 38 ? 4.371 4.637 0.914 1 98.88 38 VAL B O 1
ATOM 699 N N . GLU B 1 39 ? 5.535 3.6 -0.652 1 98.81 39 GLU B N 1
ATOM 700 C CA . GLU B 1 39 ? 6.766 4.273 -0.243 1 98.81 39 GLU B CA 1
ATOM 701 C C . GLU B 1 39 ? 6.664 5.781 -0.442 1 98.81 39 GLU B C 1
ATOM 703 O O . GLU B 1 39 ? 7.016 6.555 0.45 1 98.81 39 GLU B O 1
ATOM 708 N N . ASP B 1 40 ? 6.199 6.195 -1.632 1 98.69 40 ASP B N 1
ATOM 709 C CA . ASP B 1 40 ? 6.012 7.617 -1.901 1 98.69 40 ASP B CA 1
ATOM 710 C C . ASP B 1 40 ? 5.094 8.258 -0.861 1 98.69 40 ASP B C 1
ATOM 712 O O . ASP B 1 40 ? 5.367 9.359 -0.381 1 98.69 40 ASP B O 1
ATOM 716 N N . LEU B 1 41 ? 4.008 7.578 -0.578 1 98.75 41 LEU B N 1
ATOM 717 C CA . LEU B 1 41 ? 3.078 8.07 0.436 1 98.75 41 LEU B CA 1
ATOM 718 C C . LEU B 1 41 ? 3.781 8.242 1.777 1 98.75 41 LEU B C 1
ATOM 720 O O . LEU B 1 41 ? 3.617 9.273 2.439 1 98.75 41 LEU B O 1
ATOM 724 N N . ALA B 1 42 ? 4.523 7.234 2.287 1 98.62 42 ALA B N 1
ATOM 725 C CA . ALA B 1 42 ? 5.211 7.289 3.574 1 98.62 42 ALA B CA 1
ATOM 726 C C . ALA B 1 42 ? 6.121 8.516 3.66 1 98.62 42 ALA B C 1
ATOM 728 O O . ALA B 1 42 ? 6.137 9.211 4.676 1 98.62 42 ALA B O 1
ATOM 729 N N . VAL B 1 43 ? 6.809 8.711 2.594 1 98.69 43 VAL B N 1
ATOM 730 C CA . VAL B 1 43 ? 7.734 9.836 2.533 1 98.69 43 VAL B CA 1
ATOM 731 C C . VAL B 1 43 ? 6.957 11.148 2.6 1 98.69 43 VAL B C 1
ATOM 733 O O . VAL B 1 43 ? 7.332 12.062 3.338 1 98.69 43 VAL B O 1
ATOM 736 N N . GLU B 1 44 ? 5.898 11.203 1.835 1 98.44 44 GLU B N 1
ATOM 737 C CA . GLU B 1 44 ? 5.074 12.414 1.831 1 98.44 44 GLU B CA 1
ATOM 738 C C . GLU B 1 44 ? 4.492 12.688 3.215 1 98.44 44 GLU B C 1
ATOM 740 O O . GLU B 1 44 ? 4.461 13.828 3.666 1 98.44 44 GLU B O 1
ATOM 745 N N . LEU B 1 45 ? 4.023 11.711 3.893 1 98.44 45 LEU B N 1
ATOM 746 C CA . LEU B 1 45 ? 3.479 11.844 5.238 1 98.44 45 LEU B CA 1
ATOM 747 C C . LEU B 1 45 ? 4.551 12.312 6.219 1 98.44 45 LEU B C 1
ATOM 749 O O . LEU B 1 45 ? 4.285 13.156 7.074 1 98.44 45 LEU B O 1
ATOM 753 N N . GLU B 1 46 ? 5.777 11.812 6.098 1 97.88 46 GLU B N 1
ATOM 754 C CA . GLU B 1 46 ? 6.875 12.258 6.949 1 97.88 46 GLU B CA 1
ATOM 755 C C . GLU B 1 46 ? 7.145 1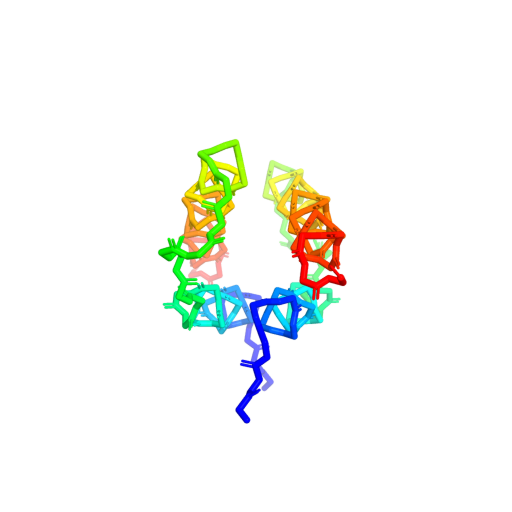3.75 6.762 1 97.88 46 GLU B C 1
ATOM 757 O O . GLU B 1 46 ? 7.418 14.461 7.73 1 97.88 46 GLU B O 1
ATOM 762 N N . LEU B 1 47 ? 7.09 14.102 5.543 1 97.81 47 LEU B N 1
ATOM 763 C CA . LEU B 1 47 ? 7.352 15.508 5.23 1 97.81 47 LEU B CA 1
ATOM 764 C C . LEU B 1 47 ? 6.305 16.406 5.875 1 97.81 47 LEU B C 1
ATOM 766 O O . LEU B 1 47 ? 6.637 17.469 6.402 1 97.81 47 LEU B O 1
ATOM 770 N N . GLU B 1 48 ? 5.09 15.984 5.855 1 96.94 48 GLU B N 1
ATOM 771 C CA . GLU B 1 48 ? 4.016 16.812 6.391 1 96.94 48 GLU B CA 1
ATOM 772 C C . GLU B 1 48 ? 3.947 16.719 7.91 1 96.94 48 GLU B C 1
ATOM 774 O O . GLU B 1 48 ? 3.4 17.609 8.57 1 96.94 48 GLU B O 1
ATOM 779 N N . GLU B 1 49 ? 4.512 15.734 8.523 1 95.81 49 GLU B N 1
ATOM 780 C CA . GLU B 1 49 ? 4.488 15.547 9.977 1 95.81 49 GLU B CA 1
ATOM 781 C C . GLU B 1 49 ? 5.656 16.266 10.641 1 95.81 49 GLU B C 1
ATOM 783 O O . GLU B 1 49 ? 5.652 16.469 11.859 1 95.81 49 GLU B O 1
ATOM 788 N N . ALA B 1 50 ? 6.594 16.484 9.914 1 86.44 50 ALA B N 1
ATOM 789 C CA . ALA B 1 50 ? 7.766 17.172 10.438 1 86.44 50 ALA B CA 1
ATOM 790 C C . ALA B 1 50 ? 7.465 18.641 10.703 1 86.44 50 ALA B C 1
ATOM 792 O O . ALA B 1 50 ? 6.574 19.219 10.078 1 86.44 50 ALA B O 1
#

Foldseek 3Di:
DDFPLNVLVVVLVVLVPDDPPPDDPVVVVVSVVVNVVSVVVSVVSVVVVD/DDFPLNVLVVVLVVLVPDDPPPDDPVVVVVSVVVNVVSVVVSVVSVVVVD

Secondary structure (DSSP, 8-state):
---HHHHHHHHHHHHHT---TTS-HHHHHHHHHHHHHHHHHHHHHHHHH-/---HHHHHHHHHHHHHT---TTS-HHHHHHHHHHHHHHHHHHHHHHHHH-

Organism: NCBI:txid2743089

Solvent-accessible surface area (backbone atoms only — not comparable to full-atom values): 5413 Å² total; per-residue (Å²): 126,83,50,53,29,51,28,28,47,52,19,43,53,32,52,69,66,43,74,58,83,85,51,56,67,70,55,42,50,49,49,52,52,41,51,51,49,35,49,54,45,22,53,53,41,44,61,71,70,98,127,84,49,54,28,51,27,27,47,52,18,41,55,32,52,69,67,43,75,59,85,86,52,54,67,71,56,44,51,50,49,54,51,40,51,50,47,34,48,53,44,20,53,53,39,45,62,70,71,98

Nearest PDB structures (foldseek):
  2az2-assembly1_A  TM=7.440E-01  e=1.958E+00  Flock House virus
  8pop-assembly1_F  TM=5.760E-01  e=7.948E+00  Escherichia phage HK97
  8pop-assembly1_D  TM=5.772E-01  e=9.807E+00  Escherichia phage HK97
  2az2-assembly1_A  TM=7.444E-01  e=1.958E+00  Flock House virus
  8pop-assembly1_F  TM=5.761E-01  e=7.948E+00  Escherichia phage HK97